Protein AF-A0A497QDH0-F1 (afdb_monomer)

Secondary structure (DSSP, 8-state):
----SSHHHHHHHHTTT----HHHHS--B-TTT-PBPPSS-EEEE-TTSSSSEEEESSHHHHHHHHHHH--

Foldseek 3Di:
DDPDPPPVVVVVVVCPPDDDPVCVVDADAAPQPRHRADPDWDWQAQPVDVVRIGIHNDPVSVVVVCVVPDD

Radius of gyration: 21.38 Å; Cα contacts (8 Å, |Δi|>4): 62; chains: 1; bounding box: 42×20×66 Å

Solvent-accessible surface area (backbone atoms only — not comparable to full-atom values): 4592 Å² total; per-residue (Å²): 138,84,92,82,80,67,65,72,62,55,54,57,56,67,58,68,76,65,80,73,57,65,66,77,79,53,59,61,50,13,78,70,76,64,45,73,45,56,98,79,54,48,77,47,78,41,86,93,42,92,74,35,69,46,41,21,65,43,67,68,43,44,54,54,46,48,66,72,69,68,124

Structure (mmCIF, N/CA/C/O backbone):
data_AF-A0A497QDH0-F1
#
_entry.id   AF-A0A497QDH0-F1
#
loop_
_atom_site.group_PDB
_atom_site.id
_atom_site.type_symbol
_atom_site.label_atom_id
_atom_site.label_alt_id
_atom_site.label_comp_id
_atom_site.label_asym_id
_atom_site.label_entity_id
_atom_site.label_seq_id
_atom_site.pdbx_PDB_ins_code
_atom_site.Cartn_x
_atom_site.Cartn_y
_atom_site.Cartn_z
_atom_site.occupancy
_atom_site.B_iso_or_equiv
_atom_site.auth_seq_id
_atom_site.auth_comp_id
_atom_site.auth_asym_id
_atom_site.auth_atom_id
_atom_site.pdbx_PDB_model_num
ATOM 1 N N . MET A 1 1 ? -25.034 1.896 53.419 1.00 42.31 1 MET A N 1
ATOM 2 C CA . MET A 1 1 ? -24.473 0.890 52.489 1.00 42.31 1 MET A CA 1
ATOM 3 C C . MET A 1 1 ? -24.792 1.309 51.053 1.00 42.31 1 MET A C 1
ATOM 5 O O . MET A 1 1 ? -25.950 1.244 50.670 1.00 42.31 1 MET A O 1
ATOM 9 N N . LYS A 1 2 ? -23.824 1.824 50.280 1.00 48.47 2 LYS A N 1
ATOM 10 C CA . LYS A 1 2 ? -24.031 2.225 48.872 1.00 48.47 2 LYS A CA 1
ATOM 11 C C . LYS A 1 2 ? -23.440 1.146 47.955 1.00 48.47 2 LYS A C 1
ATOM 13 O O . LYS A 1 2 ? -22.227 1.074 47.809 1.00 48.47 2 LYS A O 1
ATOM 18 N N . LYS A 1 3 ? -24.298 0.296 47.376 1.00 52.03 3 LYS A N 1
ATOM 19 C CA . LYS A 1 3 ? -23.945 -0.632 46.287 1.00 52.03 3 LYS A CA 1
ATOM 20 C C . LYS A 1 3 ? -23.646 0.210 45.038 1.00 52.03 3 LYS A C 1
ATOM 22 O O . LYS A 1 3 ? -24.575 0.733 44.438 1.00 52.03 3 LYS A O 1
ATOM 27 N N . LYS A 1 4 ? -22.373 0.406 44.692 1.00 53.28 4 LYS A N 1
ATOM 28 C CA . LYS A 1 4 ? -21.934 1.176 43.510 1.00 53.28 4 LYS A CA 1
ATOM 29 C C . LYS A 1 4 ? -20.930 0.393 42.650 1.00 53.28 4 LYS A C 1
ATOM 31 O O . LYS A 1 4 ? -19.988 0.973 42.144 1.00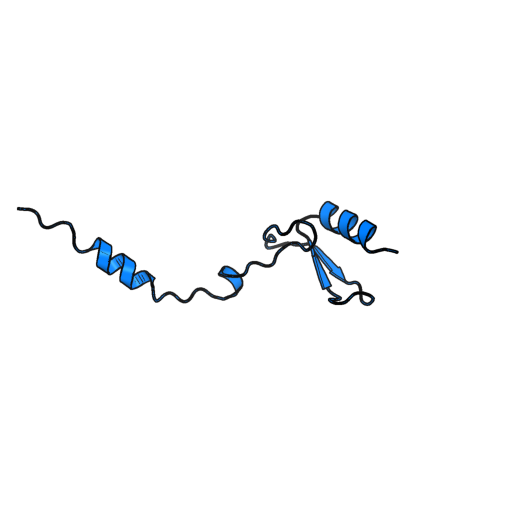 53.28 4 LYS A O 1
ATOM 36 N N . ASN A 1 5 ? -21.094 -0.922 42.501 1.00 54.69 5 ASN A N 1
ATOM 37 C CA . ASN A 1 5 ? -20.056 -1.742 41.853 1.00 54.69 5 ASN A CA 1
ATOM 38 C C . ASN A 1 5 ? -20.569 -2.651 40.719 1.00 54.69 5 ASN A C 1
ATOM 40 O O . ASN A 1 5 ? -19.831 -3.544 40.330 1.00 54.69 5 ASN A O 1
ATO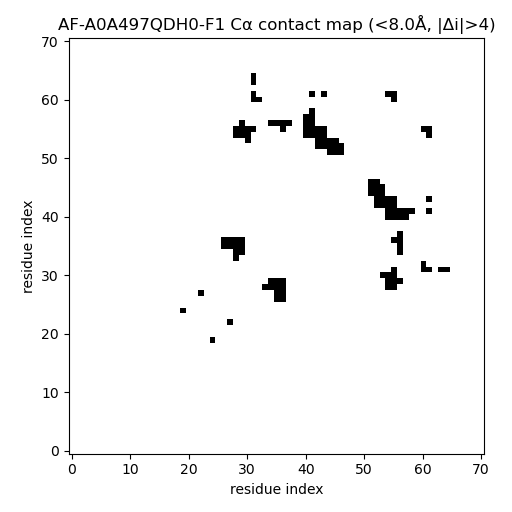M 44 N N . ASN A 1 6 ? -21.798 -2.478 40.203 1.00 55.81 6 ASN A N 1
ATOM 45 C CA . ASN A 1 6 ? -22.385 -3.455 39.262 1.00 55.81 6 ASN A CA 1
ATOM 46 C C . ASN A 1 6 ? -22.768 -2.918 37.869 1.00 55.81 6 ASN A C 1
ATOM 48 O O . ASN A 1 6 ? -23.002 -3.722 36.973 1.00 55.81 6 ASN A O 1
ATOM 52 N N . ASP A 1 7 ? -22.819 -1.599 37.659 1.00 57.09 7 ASP A N 1
ATOM 53 C CA . ASP A 1 7 ? -23.136 -1.030 36.335 1.00 57.09 7 ASP A CA 1
ATOM 54 C C . ASP A 1 7 ? -21.943 -1.113 35.366 1.00 57.09 7 ASP A C 1
ATOM 56 O O . ASP A 1 7 ? -22.094 -1.529 34.223 1.00 57.09 7 ASP A O 1
ATOM 60 N N . SER A 1 8 ? -20.722 -0.867 35.855 1.00 60.56 8 SER A N 1
ATOM 61 C CA . SER A 1 8 ? -19.508 -0.847 35.021 1.00 60.56 8 SER A CA 1
ATOM 62 C C . SER A 1 8 ? -19.185 -2.173 34.316 1.00 60.56 8 SER A C 1
ATOM 64 O O . SER A 1 8 ? -18.575 -2.150 33.250 1.00 60.56 8 SER A O 1
ATOM 66 N N . MET A 1 9 ? -19.534 -3.321 34.906 1.00 60.78 9 MET A N 1
ATOM 67 C CA . MET A 1 9 ? -19.246 -4.634 34.313 1.00 60.78 9 MET A CA 1
ATOM 68 C C . MET A 1 9 ? -20.233 -4.967 33.187 1.00 60.78 9 MET A C 1
ATOM 70 O O . MET A 1 9 ? -19.827 -5.504 32.160 1.00 60.78 9 MET A O 1
ATOM 74 N N . ARG A 1 10 ? -21.502 -4.567 33.345 1.00 61.12 10 ARG A N 1
ATOM 75 C CA . ARG A 1 10 ? -22.535 -4.686 32.307 1.00 61.12 10 ARG A CA 1
ATOM 76 C C . ARG A 1 10 ? -22.237 -3.815 31.096 1.00 61.12 10 ARG A C 1
ATOM 78 O O . ARG A 1 10 ? -22.440 -4.255 29.969 1.00 61.12 10 ARG A O 1
ATOM 85 N N . ASP A 1 11 ? -21.723 -2.611 31.327 1.00 64.56 11 ASP A N 1
ATOM 86 C CA . ASP A 1 11 ? -21.333 -1.719 30.238 1.00 64.56 11 ASP A CA 1
ATOM 87 C C . ASP A 1 11 ? -20.184 -2.324 29.414 1.00 64.56 11 ASP A C 1
ATOM 89 O O . ASP A 1 11 ? -20.244 -2.324 28.189 1.00 64.56 11 ASP A O 1
ATOM 93 N N . LEU A 1 12 ? -19.173 -2.924 30.055 1.00 65.62 12 LEU A N 1
ATOM 94 C CA . LEU A 1 12 ? -18.065 -3.601 29.361 1.00 65.62 12 LEU A CA 1
ATOM 95 C C . LEU A 1 12 ? -18.519 -4.815 28.532 1.00 65.62 12 LEU A C 1
ATOM 97 O O . LEU A 1 12 ? -18.012 -5.013 27.427 1.00 65.62 12 LEU A O 1
ATOM 101 N N . GLU A 1 13 ? -19.480 -5.599 29.028 1.00 69.50 13 GLU A N 1
ATOM 102 C CA . GLU A 1 13 ? -20.087 -6.697 28.263 1.00 69.50 13 GLU A CA 1
ATOM 103 C C . GLU A 1 13 ? -20.862 -6.174 27.044 1.00 69.50 13 GLU A C 1
ATOM 105 O O . GLU A 1 13 ? -20.723 -6.728 25.953 1.00 69.50 13 GLU A O 1
ATOM 110 N N . ALA A 1 14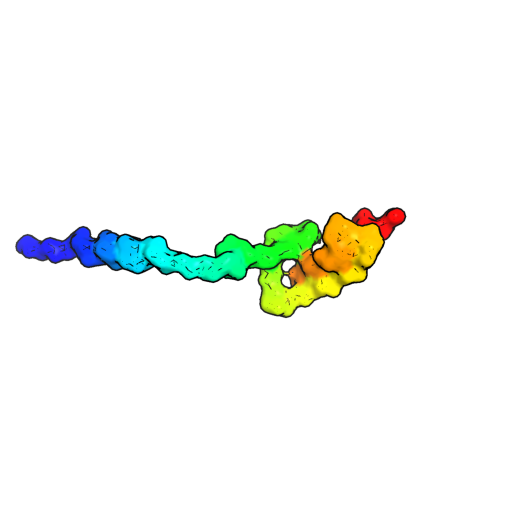 ? -21.588 -5.058 27.177 1.00 73.81 14 ALA A N 1
ATOM 111 C CA . ALA A 1 14 ? -22.362 -4.463 26.084 1.00 73.81 14 ALA A CA 1
ATOM 112 C C . ALA A 1 14 ? -21.497 -3.988 24.898 1.00 73.81 14 ALA A C 1
ATOM 114 O O . ALA A 1 14 ? -21.957 -3.993 23.756 1.00 73.81 14 ALA A O 1
ATOM 115 N N . PHE A 1 15 ? -20.238 -3.603 25.136 1.00 70.31 15 PHE A N 1
ATOM 116 C CA . PHE A 1 15 ? -19.311 -3.206 24.068 1.00 70.31 15 PHE A CA 1
ATOM 117 C C . PHE A 1 15 ? -18.570 -4.389 23.419 1.00 70.31 15 PHE A C 1
ATOM 119 O O . PHE A 1 15 ? -17.937 -4.204 22.377 1.00 70.31 15 PHE A O 1
ATOM 126 N N . SER A 1 16 ? -18.646 -5.597 23.989 1.00 74.88 16 SER A N 1
ATOM 127 C CA . SER A 1 16 ? -17.920 -6.773 23.482 1.00 74.88 16 SER A CA 1
ATOM 128 C C . SER A 1 16 ? -18.491 -7.335 22.171 1.00 74.88 16 SER A C 1
ATOM 130 O O . SER A 1 16 ? -17.749 -7.894 21.363 1.00 74.88 16 SER A O 1
ATOM 132 N N . ASP A 1 17 ? -19.777 -7.091 21.902 1.00 78.19 17 ASP A N 1
ATOM 133 C CA . ASP A 1 17 ? -20.467 -7.525 20.680 1.00 78.19 17 ASP A CA 1
ATOM 134 C C . ASP A 1 17 ? -20.244 -6.595 19.473 1.00 78.19 17 ASP A C 1
ATOM 136 O O . ASP A 1 17 ? -20.693 -6.878 18.354 1.00 78.19 17 ASP A O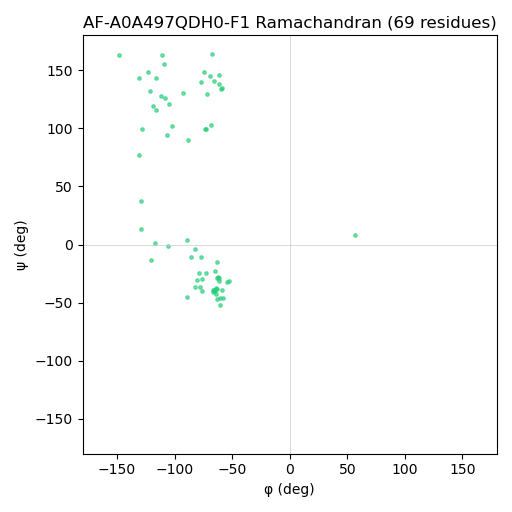 1
ATOM 140 N N . ILE A 1 18 ? -19.531 -5.479 19.657 1.00 80.88 18 ILE A N 1
ATOM 141 C CA . ILE A 1 18 ? -19.268 -4.525 18.578 1.00 80.88 18 ILE A CA 1
ATOM 142 C C . ILE A 1 18 ? -18.246 -5.117 17.605 1.00 80.88 18 ILE A C 1
ATOM 144 O O . ILE A 1 18 ? -17.030 -5.045 17.788 1.00 80.88 18 ILE A O 1
ATOM 148 N N . LYS A 1 19 ? -18.749 -5.661 16.495 1.00 78.56 19 LYS A N 1
ATOM 149 C CA . LYS A 1 19 ? -17.923 -6.095 15.364 1.00 78.56 19 LYS A CA 1
ATOM 150 C C . LYS A 1 19 ? -17.406 -4.879 14.599 1.00 78.56 19 LYS A C 1
ATOM 152 O 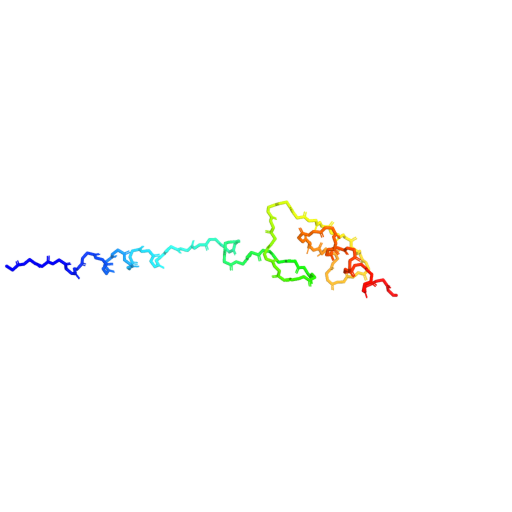O . LYS A 1 19 ? -18.108 -4.307 13.766 1.00 78.56 19 LYS A O 1
ATOM 157 N N . LEU A 1 20 ? -16.157 -4.498 14.860 1.00 76.56 20 LEU A N 1
ATOM 158 C CA . LEU A 1 20 ? -15.476 -3.469 14.076 1.00 76.56 20 LEU A CA 1
ATOM 159 C C . LEU A 1 20 ? -15.250 -3.950 12.630 1.00 76.56 20 LEU A C 1
ATOM 161 O O . LEU A 1 20 ? -14.903 -5.115 12.406 1.00 76.56 20 LEU A O 1
ATOM 165 N N . PRO A 1 21 ? -15.406 -3.071 11.626 1.00 74.94 21 PRO A N 1
ATOM 166 C CA . PRO A 1 21 ? -15.108 -3.421 10.246 1.00 74.94 21 PRO A CA 1
ATOM 167 C C . PRO A 1 21 ? -13.628 -3.796 10.086 1.00 74.94 21 PRO A C 1
ATOM 169 O O . PRO A 1 21 ? -12.746 -3.216 10.723 1.00 74.94 21 PRO A O 1
ATOM 172 N N . LYS A 1 22 ? -13.340 -4.747 9.185 1.00 70.56 22 LYS A N 1
ATOM 173 C CA . LYS A 1 22 ? -11.975 -5.259 8.943 1.00 70.56 22 LYS A CA 1
ATOM 174 C C . LYS A 1 22 ? -10.957 -4.152 8.650 1.00 70.56 22 LYS A C 1
ATOM 176 O O . LYS A 1 22 ? -9.804 -4.285 9.033 1.00 70.56 22 LYS A O 1
ATOM 181 N N . SER A 1 23 ? -11.382 -3.053 8.027 1.00 66.69 23 SER A N 1
ATOM 182 C CA . SER A 1 23 ? -10.539 -1.886 7.737 1.00 66.69 23 SER A CA 1
ATOM 183 C C . SER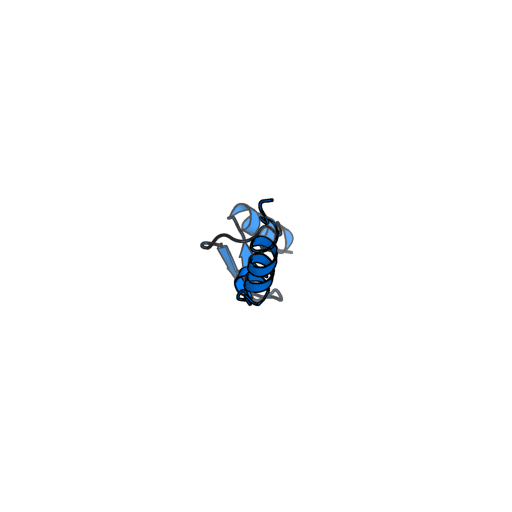 A 1 23 ? -9.992 -1.185 8.986 1.00 66.69 23 SER A C 1
ATOM 185 O O . SER A 1 23 ? -8.920 -0.590 8.922 1.00 66.69 23 SER A O 1
ATOM 187 N N . VAL A 1 24 ? -10.707 -1.260 10.112 1.00 71.06 24 VAL A N 1
ATOM 188 C CA . VAL A 1 24 ? -10.278 -0.711 11.408 1.00 71.06 24 VAL A CA 1
ATOM 189 C C . VAL A 1 24 ? -9.341 -1.686 12.121 1.00 71.06 24 VAL A C 1
ATOM 191 O O . VAL A 1 24 ? -8.375 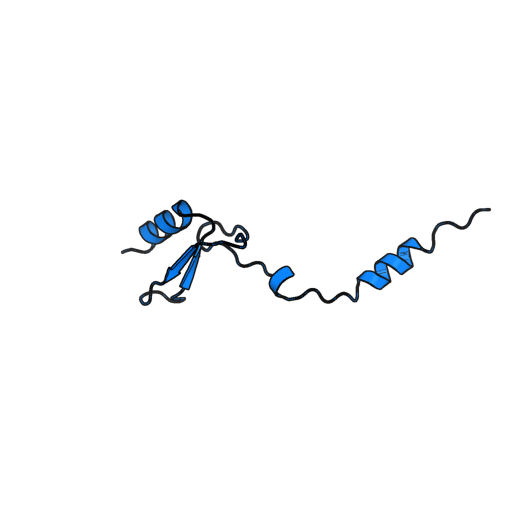-1.263 12.748 1.00 71.06 24 VAL A O 1
ATOM 194 N N . LEU A 1 25 ? -9.590 -2.992 11.985 1.00 71.19 25 LEU A N 1
ATOM 195 C CA . LEU A 1 25 ? -8.765 -4.044 12.589 1.00 71.19 25 LEU A CA 1
ATOM 196 C C . LEU A 1 25 ? -7.442 -4.270 11.840 1.00 71.19 25 LEU A C 1
ATOM 198 O O . LEU A 1 25 ? -6.446 -4.672 12.438 1.00 71.19 25 LEU A O 1
ATOM 202 N N . GLN A 1 26 ? -7.422 -4.018 10.532 1.00 71.75 26 GLN A N 1
ATOM 203 C CA . GLN A 1 26 ? -6.271 -4.235 9.660 1.00 71.75 26 GLN A CA 1
ATOM 204 C C . GLN A 1 26 ? -6.012 -2.987 8.811 1.00 71.75 26 GLN A C 1
ATOM 206 O O . GLN A 1 26 ? -6.357 -2.951 7.626 1.00 71.75 26 GLN A O 1
ATOM 211 N N . PRO A 1 27 ? -5.415 -1.937 9.405 1.00 77.00 27 PRO A N 1
ATOM 212 C CA . PRO A 1 27 ? -5.021 -0.767 8.643 1.00 77.00 27 PRO A CA 1
ATOM 213 C C . PRO A 1 27 ? -3.995 -1.173 7.586 1.00 77.00 27 PRO A C 1
ATOM 215 O O . PRO A 1 27 ? -3.077 -1.950 7.853 1.00 77.00 27 PRO A O 1
ATOM 218 N N . ILE A 1 28 ? -4.143 -0.618 6.384 1.00 86.31 28 ILE A N 1
ATOM 219 C CA . ILE A 1 28 ? -3.168 -0.789 5.308 1.00 86.31 28 ILE A CA 1
ATOM 220 C C . ILE A 1 28 ? -1.824 -0.244 5.801 1.00 86.31 28 ILE A C 1
ATOM 222 O O . ILE A 1 28 ? -1.776 0.836 6.395 1.00 86.31 28 ILE A O 1
ATOM 226 N N . ARG A 1 29 ? -0.738 -0.986 5.581 1.00 90.31 29 ARG A N 1
ATOM 227 C CA . ARG A 1 29 ? 0.607 -0.630 6.049 1.00 90.31 29 ARG A CA 1
ATOM 228 C C . ARG A 1 29 ? 1.504 -0.231 4.889 1.00 90.31 29 ARG A C 1
ATOM 230 O O . ARG A 1 29 ? 1.255 -0.592 3.747 1.00 90.31 29 ARG A O 1
ATOM 237 N N . CYS A 1 30 ? 2.521 0.562 5.198 1.00 91.88 30 CYS A N 1
ATOM 238 C CA . CYS A 1 30 ? 3.562 0.907 4.245 1.00 91.88 30 CYS A CA 1
ATOM 239 C C . CYS A 1 30 ? 4.469 -0.298 3.983 1.00 91.88 30 CYS A C 1
ATOM 241 O O . CYS A 1 30 ? 5.040 -0.816 4.938 1.00 91.88 30 CYS A O 1
ATOM 243 N N . ASP A 1 31 ? 4.702 -0.642 2.718 1.00 90.62 31 ASP A N 1
ATOM 244 C CA . ASP A 1 31 ? 5.557 -1.782 2.346 1.00 90.62 31 ASP A CA 1
ATOM 245 C C . ASP A 1 31 ? 7.032 -1.597 2.743 1.00 90.62 31 ASP A C 1
ATOM 247 O O . ASP A 1 31 ? 7.757 -2.566 2.930 1.00 90.62 31 ASP A O 1
ATOM 251 N N . MET A 1 32 ? 7.486 -0.350 2.921 1.00 91.38 32 MET A N 1
ATOM 252 C CA . MET A 1 32 ? 8.863 -0.054 3.333 1.00 91.38 32 MET A CA 1
ATOM 253 C C . MET A 1 32 ? 9.042 -0.001 4.858 1.00 91.38 32 MET A C 1
ATOM 255 O O . MET A 1 32 ? 10.017 -0.516 5.391 1.00 91.38 32 MET A O 1
ATOM 259 N N . CYS A 1 33 ? 8.143 0.673 5.585 1.00 91.75 33 CYS A N 1
ATOM 260 C CA . CYS A 1 33 ? 8.342 0.953 7.018 1.00 91.75 33 CYS A CA 1
ATOM 261 C C . CYS A 1 33 ? 7.301 0.319 7.948 1.00 91.75 33 CYS A C 1
ATOM 263 O O . CYS A 1 33 ? 7.347 0.555 9.154 1.00 91.75 33 CYS A O 1
ATOM 265 N N . ASN A 1 34 ? 6.337 -0.438 7.413 1.00 90.00 34 ASN A N 1
ATOM 266 C CA . ASN A 1 34 ? 5.258 -1.122 8.139 1.00 90.00 34 ASN A CA 1
ATOM 267 C C . ASN A 1 34 ? 4.353 -0.235 9.016 1.00 90.00 34 ASN A C 1
ATOM 269 O O . ASN A 1 34 ? 3.491 -0.740 9.749 1.00 90.00 34 ASN A O 1
ATOM 273 N N . LYS A 1 35 ? 4.497 1.092 8.919 1.00 90.19 35 LYS A N 1
ATOM 274 C CA . LYS A 1 35 ? 3.622 2.059 9.588 1.00 90.19 35 LYS A CA 1
ATOM 275 C C . LYS A 1 35 ? 2.223 2.031 8.965 1.00 90.19 35 LYS A C 1
ATOM 277 O O . LYS A 1 35 ? 2.117 1.852 7.747 1.00 90.19 35 LYS A O 1
ATOM 282 N N . PRO A 1 36 ? 1.159 2.226 9.765 1.00 88.56 36 PRO A N 1
ATOM 283 C CA . PRO A 1 36 ? -0.190 2.377 9.236 1.00 88.56 36 PRO A CA 1
ATOM 284 C C . PRO A 1 36 ? -0.246 3.577 8.285 1.00 88.56 36 PRO A C 1
ATOM 286 O O . PRO A 1 36 ? 0.306 4.643 8.570 1.00 88.56 36 PRO A O 1
ATOM 289 N N . LEU A 1 37 ? -0.876 3.384 7.131 1.00 88.12 37 LEU A N 1
ATOM 290 C CA . LEU A 1 37 ? -0.944 4.398 6.093 1.00 88.12 37 LEU A CA 1
ATOM 291 C C . LEU A 1 37 ? -1.975 5.479 6.434 1.00 88.12 37 LEU A C 1
ATOM 293 O O . LEU A 1 37 ? -3.080 5.164 6.881 1.00 88.12 37 LEU A O 1
ATOM 297 N N . PRO A 1 38 ? -1.660 6.757 6.164 1.00 84.62 38 PRO A N 1
ATOM 298 C CA . PRO A 1 38 ? -2.650 7.821 6.226 1.00 84.62 38 PRO A CA 1
ATOM 299 C C . PRO A 1 38 ? -3.707 7.659 5.121 1.00 84.62 38 PRO A C 1
ATOM 301 O O . PRO A 1 38 ? -3.498 6.980 4.111 1.00 84.62 38 PRO A O 1
ATOM 304 N N . LYS A 1 39 ? -4.839 8.365 5.268 1.00 80.38 39 LYS A N 1
ATOM 305 C CA . LYS A 1 39 ? -5.932 8.369 4.274 1.00 80.38 39 LYS A CA 1
ATOM 306 C C . LYS A 1 39 ? -5.448 8.749 2.865 1.00 80.38 39 LYS A C 1
ATOM 308 O O . LYS A 1 39 ? -5.979 8.243 1.884 1.00 80.38 39 LYS A O 1
ATOM 313 N N . ARG A 1 40 ? -4.429 9.612 2.768 1.00 83.69 40 ARG A N 1
ATOM 314 C CA . ARG A 1 40 ? -3.719 9.955 1.526 1.00 83.69 40 ARG A CA 1
ATOM 315 C C . ARG A 1 40 ? -2.340 9.295 1.527 1.00 83.69 40 ARG A C 1
ATOM 317 O O . ARG A 1 40 ? -1.405 9.854 2.088 1.00 83.69 40 ARG A O 1
ATOM 324 N N . HIS A 1 41 ? -2.227 8.118 0.924 1.00 90.56 41 HIS A N 1
ATOM 325 C CA . HIS A 1 41 ? -0.964 7.398 0.759 1.00 90.56 41 HIS A CA 1
ATOM 326 C C . HIS A 1 41 ? -0.544 7.365 -0.709 1.00 90.56 41 HIS A C 1
ATOM 328 O O . HIS A 1 41 ? -1.340 7.633 -1.609 1.00 90.56 41 HIS A O 1
ATOM 334 N N . ILE A 1 42 ? 0.725 7.050 -0.945 1.00 91.12 42 ILE A N 1
ATOM 335 C CA . ILE A 1 42 ? 1.293 6.968 -2.287 1.00 91.12 42 ILE A CA 1
ATOM 336 C C . ILE A 1 42 ? 1.189 5.527 -2.759 1.00 91.12 42 ILE A C 1
ATOM 338 O O . ILE A 1 42 ? 1.595 4.613 -2.046 1.00 91.12 42 ILE A O 1
ATOM 342 N N . ILE A 1 43 ? 0.673 5.344 -3.969 1.00 91.75 43 ILE A N 1
ATOM 343 C CA . ILE A 1 43 ? 0.592 4.044 -4.624 1.00 91.75 43 ILE A CA 1
ATOM 344 C C . ILE A 1 43 ? 1.618 4.028 -5.753 1.00 91.75 43 ILE A C 1
ATOM 346 O O . ILE A 1 43 ? 1.640 4.924 -6.600 1.00 91.75 43 ILE A O 1
ATOM 350 N N . HIS A 1 44 ? 2.485 3.024 -5.757 1.00 91.44 44 HIS A N 1
ATOM 351 C CA . HIS A 1 44 ? 3.397 2.744 -6.854 1.00 91.44 44 HIS A CA 1
ATOM 352 C C . HIS A 1 44 ? 2.975 1.436 -7.509 1.00 91.44 44 HIS A C 1
ATOM 354 O O . HIS A 1 44 ? 2.808 0.428 -6.829 1.00 91.44 44 HIS A O 1
ATOM 360 N N . LYS A 1 45 ? 2.797 1.467 -8.828 1.00 89.94 45 LYS A N 1
ATOM 361 C CA . LYS A 1 45 ? 2.458 0.283 -9.609 1.00 89.94 45 LYS A CA 1
ATOM 362 C C . LYS A 1 45 ? 3.692 -0.165 -10.375 1.00 89.94 45 LYS A C 1
ATOM 364 O O . LYS A 1 45 ? 4.222 0.618 -11.162 1.00 89.94 45 LYS A O 1
ATOM 369 N N . ASN A 1 46 ? 4.129 -1.393 -10.140 1.00 85.38 46 ASN A N 1
ATOM 370 C CA . ASN A 1 46 ? 5.192 -2.049 -10.883 1.00 85.38 46 ASN A CA 1
ATOM 371 C C . ASN A 1 46 ? 4.680 -3.413 -11.359 1.00 85.38 46 ASN A C 1
ATOM 373 O O . ASN A 1 46 ? 4.669 -4.373 -10.602 1.00 85.38 46 ASN A O 1
ATOM 377 N N . ILE A 1 47 ? 4.257 -3.488 -12.623 1.00 83.31 47 ILE A N 1
ATOM 378 C CA . ILE A 1 47 ? 3.703 -4.712 -13.229 1.00 83.31 47 ILE A CA 1
ATOM 379 C C . ILE A 1 47 ? 4.709 -5.871 -13.305 1.00 83.31 47 ILE A C 1
ATOM 381 O O . ILE A 1 47 ? 4.306 -7.006 -13.530 1.00 83.31 47 ILE A O 1
ATOM 385 N N . CYS A 1 48 ? 6.003 -5.593 -13.125 1.00 84.44 48 CYS A N 1
ATOM 386 C CA . CYS A 1 48 ? 7.069 -6.591 -13.123 1.00 84.44 48 CYS A CA 1
ATOM 387 C C . CYS A 1 48 ? 7.330 -7.189 -11.729 1.00 84.44 48 CYS A C 1
ATOM 389 O O . CYS A 1 48 ? 8.295 -7.933 -11.559 1.00 84.44 48 CYS A O 1
ATOM 391 N N . GLN A 1 49 ? 6.542 -6.825 -10.715 1.00 79.19 49 GLN A N 1
ATOM 392 C CA . GLN A 1 49 ? 6.636 -7.349 -9.352 1.00 79.19 49 GLN A CA 1
ATOM 393 C C . GLN A 1 49 ? 5.292 -7.963 -8.943 1.00 79.19 49 GLN A C 1
ATOM 395 O O . GLN A 1 49 ? 4.239 -7.507 -9.388 1.00 79.19 49 GLN A O 1
ATOM 400 N N . ASP A 1 50 ? 5.331 -8.995 -8.099 1.00 81.81 50 ASP A N 1
ATOM 401 C CA . ASP A 1 50 ? 4.144 -9.576 -7.465 1.00 81.81 50 ASP A CA 1
ATOM 402 C C . ASP A 1 50 ? 4.260 -9.374 -5.943 1.00 81.81 50 ASP A C 1
ATOM 404 O O . ASP A 1 50 ? 5.208 -9.890 -5.339 1.00 81.81 50 ASP A O 1
ATOM 408 N N . PRO A 1 51 ? 3.369 -8.589 -5.308 1.00 85.44 51 PRO A N 1
ATOM 409 C CA . PRO A 1 51 ? 2.195 -7.915 -5.875 1.00 85.44 51 PRO A CA 1
ATOM 410 C C . PRO A 1 51 ? 2.548 -6.683 -6.732 1.00 85.44 51 PRO A C 1
ATOM 412 O O . PRO A 1 51 ? 3.485 -5.964 -6.408 1.00 85.44 51 PRO A O 1
ATOM 415 N N . PRO A 1 52 ? 1.765 -6.354 -7.778 1.00 86.25 52 PRO A N 1
ATOM 416 C CA . PRO A 1 52 ? 2.089 -5.251 -8.690 1.00 86.25 52 PRO A CA 1
ATOM 417 C C . PRO A 1 52 ? 1.791 -3.859 -8.123 1.00 86.25 52 PRO A C 1
ATOM 419 O O . PRO A 1 52 ? 2.158 -2.850 -8.727 1.00 86.25 52 PRO A O 1
ATOM 422 N N . GLU A 1 53 ? 1.082 -3.773 -6.997 1.00 91.00 53 GLU A N 1
ATOM 423 C CA . GLU A 1 53 ? 0.716 -2.517 -6.349 1.00 91.00 53 GLU A CA 1
ATOM 424 C C . GLU A 1 53 ? 1.323 -2.440 -4.949 1.00 91.00 53 GLU A C 1
ATOM 426 O O . GLU A 1 53 ? 0.976 -3.227 -4.071 1.00 91.00 53 GLU A O 1
ATOM 431 N N . HIS A 1 54 ? 2.166 -1.430 -4.739 1.00 91.00 54 HIS A N 1
ATOM 432 C CA . HIS A 1 54 ? 2.827 -1.159 -3.469 1.00 91.00 54 HIS A CA 1
ATOM 433 C C . HIS A 1 54 ? 2.396 0.187 -2.892 1.00 91.00 54 HIS A C 1
ATOM 435 O O . HIS A 1 54 ? 2.192 1.168 -3.621 1.00 91.00 54 HIS A O 1
ATOM 441 N N . LYS A 1 55 ? 2.257 0.255 -1.568 1.00 92.81 55 LYS A N 1
ATOM 442 C CA . LYS A 1 55 ? 1.678 1.395 -0.851 1.00 92.81 55 LYS A CA 1
ATOM 443 C C . LYS A 1 55 ? 2.670 1.979 0.149 1.00 92.81 55 LYS A C 1
ATOM 445 O O . LYS A 1 55 ? 3.270 1.280 0.963 1.00 92.81 55 LYS A O 1
ATOM 450 N N . PHE A 1 56 ? 2.813 3.304 0.129 1.00 93.69 56 PHE A N 1
ATOM 451 C CA . PHE A 1 56 ? 3.833 4.022 0.895 1.00 93.69 56 PHE A CA 1
ATOM 452 C C . PHE A 1 56 ? 3.267 5.199 1.684 1.00 93.69 56 PHE A C 1
ATOM 454 O O . PHE A 1 56 ? 2.387 5.924 1.216 1.00 93.69 56 PHE A O 1
ATOM 461 N N . CYS A 1 57 ? 3.807 5.420 2.887 1.00 92.44 57 CYS A N 1
ATOM 462 C CA . CYS A 1 57 ? 3.398 6.530 3.752 1.00 92.44 57 CYS A CA 1
ATOM 463 C C . CYS A 1 57 ? 4.012 7.876 3.345 1.00 92.44 57 CYS A C 1
ATOM 465 O O . CYS A 1 57 ? 3.457 8.920 3.673 1.00 92.44 57 CYS A O 1
ATOM 467 N N . SER A 1 58 ? 5.155 7.866 2.657 1.00 92.75 58 SER A N 1
ATOM 468 C CA . SER A 1 58 ? 5.853 9.066 2.195 1.00 92.75 58 SER A CA 1
ATOM 469 C C . SER A 1 58 ? 6.588 8.799 0.887 1.00 92.75 58 SER A C 1
ATOM 471 O O . SER A 1 58 ? 6.820 7.646 0.509 1.00 92.75 58 SER A O 1
ATOM 473 N N . ARG A 1 59 ? 6.958 9.878 0.188 1.00 91.62 59 ARG A N 1
ATOM 474 C CA . ARG A 1 59 ? 7.724 9.774 -1.057 1.00 91.62 59 ARG A CA 1
ATOM 475 C C . ARG A 1 59 ? 9.108 9.179 -0.820 1.00 91.62 59 ARG A C 1
ATOM 477 O O . ARG A 1 59 ? 9.521 8.320 -1.580 1.00 91.62 59 ARG A O 1
ATOM 484 N N . GLU A 1 60 ? 9.742 9.515 0.299 1.00 93.44 60 GLU A N 1
ATOM 485 C CA . GLU A 1 60 ? 11.016 8.913 0.704 1.00 93.44 60 GLU A CA 1
ATOM 486 C C . GLU A 1 60 ? 10.925 7.389 0.855 1.00 93.44 60 GLU A C 1
ATOM 488 O O . GLU A 1 60 ? 11.846 6.677 0.469 1.00 93.44 60 GLU A O 1
ATOM 493 N N . CYS A 1 61 ? 9.816 6.870 1.401 1.00 92.31 61 CYS A N 1
ATOM 494 C CA . CYS A 1 61 ? 9.611 5.425 1.520 1.00 92.31 61 CYS A CA 1
ATOM 495 C C . CYS A 1 61 ? 9.451 4.762 0.153 1.00 92.31 61 CYS A C 1
ATOM 497 O O . CYS A 1 61 ? 10.009 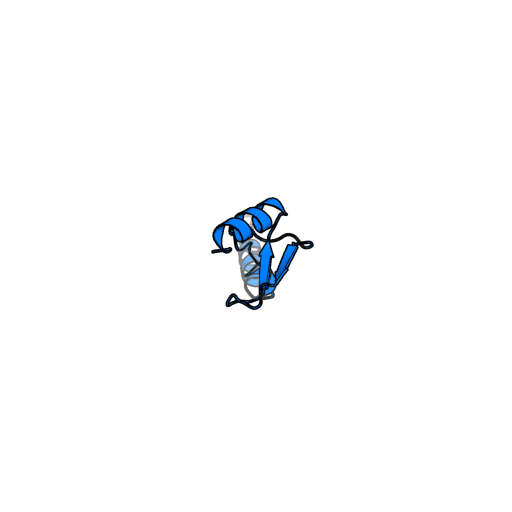3.691 -0.058 1.00 92.31 61 CYS A O 1
ATOM 499 N N . LYS A 1 62 ? 8.723 5.407 -0.767 1.00 91.44 62 LYS A N 1
ATOM 500 C CA . LYS A 1 62 ? 8.610 4.943 -2.152 1.00 91.44 62 LYS A CA 1
ATOM 501 C C . LYS A 1 62 ? 9.983 4.920 -2.823 1.00 91.44 62 LYS A C 1
ATOM 503 O O . LYS A 1 62 ? 10.355 3.900 -3.378 1.00 91.44 62 LYS A O 1
ATOM 508 N N . ASP A 1 63 ? 10.728 6.020 -2.766 1.00 92.31 63 ASP A N 1
ATOM 509 C CA . ASP A 1 63 ? 11.994 6.153 -3.491 1.00 92.31 63 ASP A CA 1
ATOM 510 C C . ASP A 1 63 ? 13.057 5.180 -2.945 1.00 92.31 63 ASP A C 1
ATOM 512 O O . ASP A 1 63 ? 13.750 4.532 -3.728 1.00 92.31 63 ASP A O 1
ATOM 516 N N . LYS A 1 64 ? 13.122 4.983 -1.617 1.00 92.00 64 LYS A N 1
ATOM 517 C CA . LYS A 1 64 ? 13.962 3.943 -0.989 1.00 92.00 64 LYS A CA 1
ATOM 518 C C . LYS A 1 64 ? 13.576 2.540 -1.443 1.00 92.00 64 LYS A C 1
ATOM 520 O O . LYS A 1 64 ? 14.450 1.752 -1.786 1.00 92.00 64 LYS A O 1
ATOM 525 N N . TRP A 1 65 ? 12.279 2.242 -1.458 1.00 91.06 65 TRP A N 1
ATOM 526 C CA . TRP A 1 65 ? 11.784 0.946 -1.905 1.00 91.06 65 TRP A CA 1
ATOM 527 C C . TRP A 1 65 ? 12.114 0.704 -3.382 1.00 91.06 65 TRP A C 1
ATOM 529 O O . TRP A 1 65 ? 12.672 -0.334 -3.722 1.00 91.06 65 TRP A O 1
ATOM 539 N N . CYS A 1 66 ? 11.872 1.688 -4.253 1.00 88.44 66 CYS A N 1
ATOM 540 C CA . CYS A 1 66 ? 12.230 1.600 -5.666 1.00 88.44 66 CYS A CA 1
ATOM 541 C C . CYS A 1 66 ? 13.732 1.348 -5.840 1.00 88.44 66 CYS A C 1
ATOM 543 O O . CYS A 1 66 ? 14.090 0.439 -6.574 1.00 88.44 66 CYS A O 1
ATOM 545 N N . ALA A 1 67 ? 14.599 2.067 -5.119 1.00 89.31 67 ALA A N 1
ATOM 546 C CA . ALA A 1 67 ? 16.048 1.867 -5.190 1.00 89.31 67 ALA A CA 1
ATOM 547 C C . ALA A 1 67 ? 16.502 0.457 -4.763 1.00 89.31 67 ALA A C 1
ATOM 549 O O . ALA A 1 67 ? 17.523 -0.030 -5.242 1.00 89.31 67 ALA A O 1
ATOM 550 N N . MET A 1 68 ? 15.761 -0.205 -3.868 1.00 87.56 68 MET A N 1
ATOM 551 C CA . MET A 1 68 ? 16.055 -1.576 -3.438 1.00 87.56 68 MET A CA 1
ATOM 552 C C . MET A 1 68 ? 15.566 -2.635 -4.433 1.00 87.56 68 MET A C 1
ATOM 554 O O . MET A 1 68 ? 16.170 -3.702 -4.524 1.00 87.56 68 MET A O 1
ATOM 558 N N . HIS A 1 69 ? 14.485 -2.345 -5.160 1.00 80.00 69 HIS A N 1
ATOM 559 C CA . HIS A 1 69 ? 13.793 -3.296 -6.035 1.00 80.00 69 HIS A CA 1
ATOM 560 C C . HIS A 1 69 ? 14.038 -3.067 -7.538 1.00 80.00 69 HIS A C 1
ATOM 562 O O . HIS A 1 69 ? 13.565 -3.849 -8.357 1.00 80.00 69 HIS A O 1
ATOM 568 N N . THR A 1 70 ? 14.80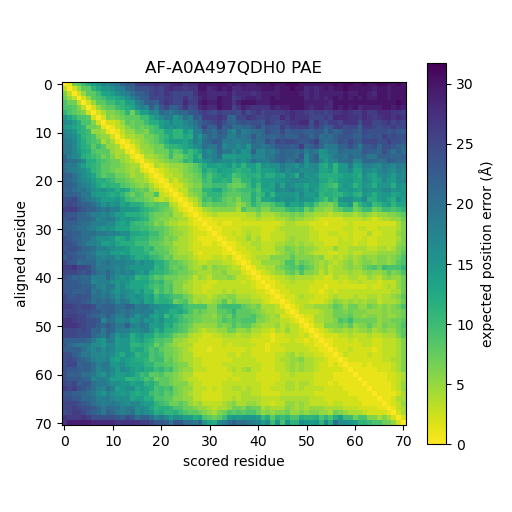2 -2.042 -7.924 1.00 68.69 70 THR A N 1
ATOM 569 C CA . THR A 1 70 ? 15.366 -1.899 -9.275 1.00 68.69 70 THR A CA 1
ATOM 570 C C . THR A 1 70 ? 16.728 -2.597 -9.354 1.00 68.69 70 THR A C 1
ATOM 572 O O . THR A 1 70 ? 17.756 -1.974 -9.079 1.00 68.69 70 THR A O 1
ATOM 575 N N . LYS A 1 71 ? 16.745 -3.883 -9.712 1.00 57.06 71 LYS A N 1
ATOM 576 C CA . LYS A 1 71 ? 17.930 -4.603 -10.205 1.00 57.06 71 LYS A CA 1
ATOM 577 C C . LYS A 1 71 ? 17.560 -5.431 -11.423 1.00 57.06 71 LYS A C 1
ATOM 579 O O . LYS A 1 71 ? 16.470 -6.039 -11.385 1.00 57.06 71 LYS A O 1
#

pLDDT: mean 79.43, std 13.31, range [42.31, 93.69]

Mean predicted aligned error: 11.47 Å

Sequence (71 aa):
MKKKNNDSMRDLEAFSDIKLPKSVLQPIRCDMCNKPLPKRHIIHKNICQDPPEHKFCSRECKDKWCAMHTK